Protein AF-A0AA37PE71-F1 (afdb_monomer_lite)

Structure (mmCIF, N/CA/C/O backbone):
data_AF-A0AA37PE71-F1
#
_entry.id   AF-A0AA37PE71-F1
#
loop_
_atom_site.group_PDB
_atom_site.id
_atom_site.type_symbol
_atom_site.label_atom_id
_atom_site.label_alt_id
_atom_site.label_comp_id
_atom_site.label_asym_id
_atom_site.label_entity_id
_atom_site.label_seq_id
_atom_site.pdbx_PDB_ins_code
_atom_site.Cartn_x
_atom_site.Cartn_y
_atom_site.Cartn_z
_atom_site.occupancy
_atom_site.B_iso_or_equiv
_atom_site.auth_seq_id
_atom_site.auth_comp_id
_atom_site.auth_asym_id
_atom_site.auth_atom_id
_atom_site.pdbx_PDB_model_num
ATOM 1 N N . MET A 1 1 ? -21.750 7.841 19.208 1.00 37.97 1 MET A N 1
ATOM 2 C CA . MET A 1 1 ? -20.494 8.599 19.392 1.00 37.97 1 MET A CA 1
ATOM 3 C C . MET A 1 1 ? -19.525 8.088 18.345 1.00 37.97 1 MET A C 1
ATOM 5 O O . MET A 1 1 ? -19.394 6.876 18.251 1.00 37.97 1 MET A O 1
ATOM 9 N N . ALA A 1 2 ? -18.945 8.952 17.510 1.00 45.88 2 ALA A N 1
ATOM 10 C CA . ALA A 1 2 ? -17.941 8.518 16.542 1.00 45.88 2 ALA A CA 1
ATOM 11 C C . ALA A 1 2 ? -16.635 8.258 17.299 1.00 45.88 2 ALA A C 1
ATOM 13 O O . ALA A 1 2 ? -16.047 9.186 17.849 1.00 45.88 2 ALA A O 1
ATOM 14 N N . THR A 1 3 ? -16.226 6.998 17.394 1.00 49.03 3 THR A N 1
ATOM 15 C CA . THR A 1 3 ? -14.910 6.627 17.906 1.00 49.03 3 THR A CA 1
ATOM 16 C C . THR A 1 3 ? -13.886 7.015 16.850 1.00 49.03 3 THR A C 1
ATOM 18 O O . THR A 1 3 ? -13.865 6.452 15.756 1.00 49.03 3 THR A O 1
ATOM 21 N N . THR A 1 4 ? -13.060 8.017 17.136 1.00 55.50 4 THR A N 1
ATOM 22 C CA . THR A 1 4 ? -11.869 8.273 16.330 1.00 55.50 4 THR A CA 1
ATOM 23 C C . THR A 1 4 ? -10.946 7.077 16.501 1.00 55.50 4 THR A C 1
ATOM 25 O O . THR A 1 4 ? -10.472 6.812 17.602 1.00 55.50 4 THR A O 1
ATOM 28 N N . SER A 1 5 ? -10.751 6.312 15.432 1.00 60.84 5 SER A N 1
ATOM 29 C CA . SER A 1 5 ? -9.767 5.240 15.425 1.00 60.84 5 SER A CA 1
ATOM 30 C C . SER A 1 5 ? -8.370 5.837 15.637 1.00 60.84 5 SER A C 1
ATOM 32 O O . SER A 1 5 ? -7.960 6.740 14.910 1.00 60.84 5 SER A O 1
ATOM 34 N N . GLU A 1 6 ? -7.646 5.328 16.633 1.00 67.38 6 GLU A N 1
ATOM 35 C CA . GLU A 1 6 ? -6.261 5.726 16.931 1.00 67.38 6 GLU A CA 1
ATOM 36 C C . GLU A 1 6 ? -5.259 5.191 15.888 1.00 67.38 6 GLU A C 1
ATOM 38 O O . GLU A 1 6 ? -4.103 5.617 15.848 1.00 67.38 6 GLU A O 1
ATOM 43 N N . HIS A 1 7 ? -5.670 4.242 15.036 1.00 79.44 7 HIS A N 1
ATOM 44 C CA . HIS A 1 7 ? -4.768 3.486 14.168 1.00 79.44 7 HIS A CA 1
ATOM 45 C C . HIS A 1 7 ? -5.324 3.334 12.752 1.00 79.44 7 HIS A C 1
ATOM 47 O O . HIS A 1 7 ? -6.458 2.921 12.547 1.00 79.44 7 HIS A O 1
ATOM 53 N N . SER A 1 8 ? -4.504 3.623 11.743 1.00 85.00 8 SER A N 1
ATOM 54 C CA . SER A 1 8 ? -4.879 3.423 10.340 1.00 85.00 8 SER A CA 1
ATOM 55 C C . SER A 1 8 ? -4.096 2.266 9.729 1.00 85.00 8 SER A C 1
ATOM 57 O O . SER A 1 8 ? -2.887 2.164 9.927 1.00 85.00 8 SER A O 1
ATOM 59 N N . ILE A 1 9 ? -4.781 1.416 8.962 1.00 86.81 9 ILE A N 1
ATOM 60 C CA . ILE A 1 9 ? -4.147 0.443 8.067 1.00 86.81 9 ILE A CA 1
ATOM 61 C C . ILE A 1 9 ? -4.106 1.072 6.681 1.00 86.81 9 ILE A C 1
ATOM 63 O O . ILE A 1 9 ? -5.136 1.523 6.179 1.00 86.81 9 ILE A O 1
ATOM 67 N N . ILE A 1 10 ? -2.928 1.090 6.058 1.00 86.25 10 ILE A N 1
ATOM 68 C CA . ILE A 1 10 ? -2.767 1.609 4.702 1.00 86.25 10 ILE A CA 1
ATOM 69 C C . ILE A 1 10 ? -2.447 0.459 3.750 1.00 86.25 10 ILE A C 1
ATOM 71 O O . ILE A 1 10 ? -1.462 -0.253 3.928 1.00 86.25 10 ILE A O 1
ATOM 75 N N . CYS A 1 11 ? -3.291 0.293 2.737 1.00 89.25 11 CYS A N 1
ATOM 76 C CA . CYS A 1 11 ? -3.233 -0.784 1.762 1.00 89.25 11 CYS A CA 1
ATOM 77 C C . CYS A 1 11 ? -2.800 -0.229 0.397 1.00 89.25 11 CYS A C 1
ATOM 79 O O . CYS A 1 11 ? -3.534 0.538 -0.233 1.00 89.25 11 CYS A O 1
ATOM 81 N N . ILE A 1 12 ? -1.615 -0.634 -0.065 1.00 87.88 12 ILE A N 1
ATOM 82 C CA . ILE A 1 12 ? -1.023 -0.230 -1.349 1.00 87.88 12 ILE A CA 1
ATOM 83 C C . ILE A 1 12 ? -1.079 -1.412 -2.315 1.00 87.88 12 ILE A C 1
ATOM 85 O O . ILE A 1 12 ? -0.614 -2.497 -1.976 1.00 87.88 12 ILE A O 1
ATOM 89 N N . HIS A 1 13 ? -1.693 -1.220 -3.482 1.00 88.38 13 HIS A N 1
ATOM 90 C CA . HIS A 1 13 ? -1.805 -2.281 -4.482 1.00 88.38 13 HIS A CA 1
ATOM 91 C C . HIS A 1 13 ? -0.490 -2.507 -5.243 1.00 88.38 13 HIS A C 1
ATOM 93 O O . HIS A 1 13 ? 0.447 -1.725 -5.136 1.00 88.38 13 HIS A O 1
ATOM 99 N N . ASP A 1 14 ? -0.419 -3.596 -6.000 1.00 81.19 14 ASP A N 1
ATOM 100 C CA . ASP A 1 14 ? 0.722 -3.968 -6.829 1.00 81.19 14 ASP A CA 1
ATOM 101 C C . ASP A 1 14 ? 0.705 -3.289 -8.212 1.00 81.19 14 ASP A C 1
ATOM 103 O O . ASP A 1 14 ? -0.214 -2.541 -8.576 1.00 81.19 14 ASP A O 1
ATOM 107 N N . LEU A 1 15 ? 1.776 -3.531 -8.975 1.00 83.50 15 LEU A N 1
ATOM 108 C CA . LEU A 1 15 ? 1.943 -3.065 -10.351 1.00 83.50 15 LEU A CA 1
ATOM 109 C C . LEU A 1 15 ? 0.903 -3.724 -11.269 1.00 83.50 15 LEU A C 1
ATOM 111 O O . LEU A 1 15 ? 0.720 -4.935 -11.227 1.00 83.50 15 LEU A O 1
ATOM 115 N N . GLY A 1 16 ? 0.226 -2.932 -12.099 1.00 83.19 16 GLY A N 1
ATOM 116 C CA . GLY A 1 16 ? -0.924 -3.358 -12.904 1.00 83.19 16 GLY A CA 1
ATOM 117 C C . GLY A 1 16 ? -2.178 -3.677 -12.081 1.00 83.19 16 GLY A C 1
ATOM 118 O O . GLY A 1 16 ? -3.197 -4.080 -12.638 1.00 83.19 16 GLY A O 1
ATOM 119 N N . GLY A 1 17 ? -2.111 -3.513 -10.758 1.00 86.69 17 GLY A N 1
ATOM 120 C CA . GLY A 1 17 ? -3.197 -3.789 -9.834 1.00 86.69 17 GLY A CA 1
ATOM 121 C C . GLY A 1 17 ? -4.086 -2.583 -9.565 1.00 86.69 17 GLY A C 1
ATOM 122 O O . GLY A 1 17 ? -3.836 -1.458 -9.996 1.00 86.69 17 GLY A O 1
ATOM 123 N N . SER A 1 18 ? -5.128 -2.826 -8.783 1.00 84.44 18 SER A N 1
ATOM 124 C CA . SER A 1 18 ? -6.045 -1.819 -8.261 1.00 84.44 18 SER A CA 1
ATOM 125 C C . SER A 1 18 ? -6.498 -2.256 -6.872 1.00 84.44 18 SER A C 1
ATOM 127 O O . SER A 1 18 ? -6.492 -3.454 -6.585 1.00 84.44 18 SER A O 1
ATOM 129 N N . PRO A 1 19 ? -6.998 -1.357 -6.009 1.00 81.38 19 PRO A N 1
ATOM 130 C CA . PRO A 1 19 ? -7.468 -1.761 -4.685 1.00 81.38 19 PRO A CA 1
ATOM 131 C C . PRO A 1 19 ? -8.496 -2.903 -4.709 1.00 81.38 19 PRO A C 1
ATOM 133 O O . PRO A 1 19 ? -8.500 -3.740 -3.813 1.00 81.38 19 PRO A O 1
ATOM 136 N N . LYS A 1 20 ? -9.345 -2.964 -5.746 1.00 78.62 20 LYS A N 1
ATOM 137 C CA . LYS A 1 20 ? -10.366 -4.010 -5.897 1.00 78.62 20 LYS A CA 1
ATOM 138 C C . LYS A 1 20 ? -9.803 -5.339 -6.397 1.00 78.62 20 LYS A C 1
ATOM 140 O O . LYS A 1 20 ? -10.294 -6.378 -5.983 1.00 78.62 20 LYS A O 1
ATOM 145 N N . SER A 1 21 ? -8.827 -5.302 -7.303 1.00 84.44 21 SER A N 1
ATOM 146 C CA . SER A 1 21 ? -8.243 -6.511 -7.897 1.00 84.44 21 SER A CA 1
ATOM 147 C C . SER A 1 21 ? -7.085 -7.073 -7.082 1.00 84.44 21 SER A C 1
ATOM 149 O O . SER A 1 21 ? -6.767 -8.242 -7.227 1.00 84.44 21 SER A O 1
ATOM 151 N N . THR A 1 22 ? -6.449 -6.272 -6.231 1.00 89.75 22 THR A N 1
ATOM 152 C CA . THR A 1 22 ? -5.308 -6.722 -5.426 1.00 89.75 22 THR A CA 1
ATOM 153 C C . THR A 1 22 ? -5.758 -7.299 -4.087 1.00 89.75 22 THR A C 1
ATOM 155 O O . THR A 1 22 ? -5.261 -8.335 -3.664 1.00 89.75 22 THR A O 1
ATOM 158 N N . TRP A 1 23 ? -6.734 -6.679 -3.418 1.00 90.12 23 TRP A N 1
ATOM 159 C CA . TRP A 1 23 ? -7.143 -7.068 -2.063 1.00 90.12 23 TRP A CA 1
ATOM 160 C C . TRP A 1 23 ? -8.398 -7.943 -2.052 1.00 90.12 23 TRP A C 1
ATOM 162 O O . TRP A 1 23 ? -9.407 -7.568 -1.451 1.00 90.12 23 TRP A O 1
ATOM 172 N N . HIS A 1 24 ? -8.352 -9.099 -2.712 1.00 90.50 24 HIS A N 1
ATOM 173 C CA . HIS A 1 24 ? -9.499 -9.999 -2.834 1.00 90.50 24 HIS A CA 1
ATOM 174 C C . HIS A 1 24 ? -9.166 -11.436 -2.431 1.00 90.50 24 HIS A C 1
ATOM 176 O O . HIS A 1 24 ? -8.035 -11.890 -2.556 1.00 90.50 24 HIS A O 1
ATOM 182 N N . HIS A 1 25 ? -10.175 -12.147 -1.933 1.00 91.62 25 HIS A N 1
ATOM 183 C CA . HIS A 1 25 ? -10.112 -13.574 -1.659 1.00 91.62 25 HIS A CA 1
ATOM 184 C C . HIS A 1 25 ? -10.613 -14.352 -2.872 1.00 91.62 25 HIS A C 1
ATOM 186 O O . HIS A 1 25 ? -11.810 -14.308 -3.165 1.00 91.62 25 HIS A O 1
ATOM 192 N N . ASP A 1 26 ? -9.724 -15.085 -3.536 1.00 90.00 26 ASP A N 1
ATOM 193 C CA . ASP A 1 26 ? -10.015 -15.790 -4.792 1.00 90.00 26 ASP A CA 1
ATOM 194 C C . ASP A 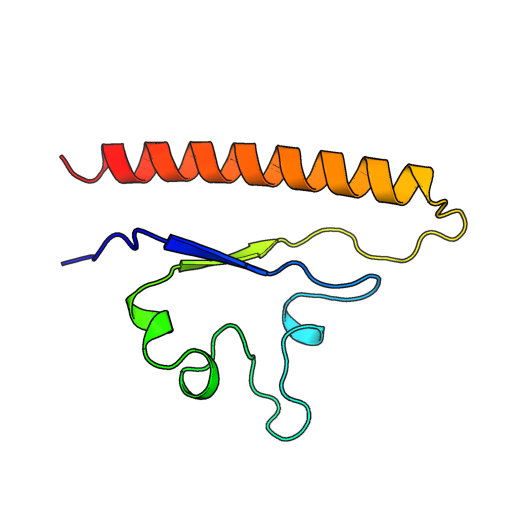1 26 ? -11.246 -16.705 -4.702 1.00 90.00 26 ASP A C 1
ATOM 196 O O . ASP A 1 26 ? -12.089 -16.710 -5.597 1.00 90.00 26 ASP A O 1
ATOM 200 N N . GLU A 1 27 ? -11.398 -17.455 -3.606 1.00 91.62 27 GLU A N 1
ATOM 201 C CA . GLU A 1 27 ? -12.464 -18.460 -3.497 1.00 91.62 27 GLU A CA 1
ATOM 202 C C . GLU A 1 27 ? -13.844 -17.858 -3.206 1.00 91.62 27 GLU A C 1
ATOM 204 O O . GLU A 1 27 ? -14.863 -18.402 -3.627 1.00 91.62 27 GLU A O 1
ATOM 209 N N . SER A 1 28 ? -13.899 -16.749 -2.461 1.00 89.06 28 SER A N 1
ATOM 210 C CA . SER A 1 28 ? -15.170 -16.152 -2.019 1.00 89.06 28 SER A CA 1
ATOM 211 C C . SER A 1 28 ? -15.539 -14.876 -2.774 1.00 89.06 28 SER A C 1
ATOM 213 O O . SER A 1 28 ? -16.664 -14.399 -2.640 1.00 89.06 28 SER A O 1
ATOM 215 N N . GLY A 1 29 ? -14.604 -14.298 -3.536 1.00 86.81 29 GLY A N 1
ATOM 216 C CA . GLY A 1 29 ? -14.761 -13.019 -4.233 1.00 86.81 29 GLY A CA 1
ATOM 217 C C . GLY A 1 29 ? -14.866 -11.803 -3.305 1.00 86.81 29 GLY A C 1
ATOM 218 O O . GLY A 1 29 ? -15.154 -10.698 -3.762 1.00 86.81 29 GLY A O 1
ATOM 219 N N . LYS A 1 30 ? -14.670 -11.995 -1.997 1.00 90.69 30 LYS A N 1
ATOM 220 C CA . LYS A 1 30 ? -14.771 -10.945 -0.980 1.00 90.69 30 LYS A CA 1
ATOM 221 C C . LYS A 1 30 ? -13.488 -10.122 -0.901 1.00 90.69 30 LYS A C 1
ATOM 223 O O . LYS A 1 30 ? -12.396 -10.628 -1.145 1.00 90.69 30 LYS A O 1
ATOM 228 N N . THR A 1 31 ? -13.611 -8.870 -0.480 1.00 89.62 31 THR A N 1
ATOM 229 C CA . THR A 1 31 ? -12.477 -7.949 -0.331 1.00 89.62 31 THR A CA 1
ATOM 230 C C . THR A 1 31 ? -11.840 -8.083 1.055 1.00 89.62 31 THR A C 1
ATOM 232 O O . THR A 1 31 ? -12.500 -7.828 2.063 1.00 89.62 31 THR A O 1
ATOM 235 N N . TRP A 1 32 ? -10.545 -8.405 1.131 1.00 90.62 32 TRP A N 1
ATOM 236 C CA . TRP A 1 32 ? -9.822 -8.599 2.405 1.00 90.62 32 TRP A CA 1
ATOM 237 C C . TRP A 1 32 ? -9.856 -7.380 3.323 1.00 90.62 32 TRP A C 1
ATOM 239 O O . TRP A 1 32 ? -9.938 -7.499 4.540 1.00 90.62 32 TRP A O 1
ATOM 249 N N . ILE A 1 33 ? -9.795 -6.197 2.724 1.00 89.50 33 ILE A N 1
ATOM 250 C CA . ILE A 1 33 ? -9.604 -4.929 3.430 1.00 89.50 33 ILE A CA 1
ATOM 251 C C . ILE A 1 33 ? -10.918 -4.254 3.843 1.00 89.50 33 ILE A C 1
ATOM 253 O O . ILE A 1 33 ? -10.894 -3.137 4.353 1.00 89.50 33 ILE A O 1
ATOM 257 N N . SER A 1 34 ? -12.066 -4.891 3.596 1.00 87.69 34 SER A N 1
ATOM 258 C CA . SER A 1 34 ? -13.378 -4.340 3.959 1.00 87.69 34 SER A CA 1
ATOM 259 C C . SER A 1 34 ? -14.398 -5.372 4.436 1.00 87.69 34 SER A C 1
ATOM 261 O O . SER A 1 34 ? -15.439 -4.974 4.951 1.00 87.69 34 SER A O 1
ATOM 263 N N . ASP A 1 35 ? -14.163 -6.672 4.236 1.00 90.69 35 ASP A N 1
ATOM 264 C CA . ASP A 1 35 ? -15.092 -7.704 4.695 1.00 90.69 35 ASP A CA 1
ATOM 265 C C . ASP A 1 35 ? -14.837 -8.042 6.182 1.00 90.69 35 ASP A C 1
ATOM 267 O O . ASP A 1 35 ? -13.689 -8.321 6.562 1.00 90.69 35 ASP A O 1
ATOM 271 N N . PRO A 1 36 ? -15.881 -8.037 7.034 1.00 90.12 36 PRO A N 1
ATOM 272 C CA . PRO A 1 36 ? -15.762 -8.376 8.451 1.00 90.12 36 PRO A CA 1
ATOM 273 C C . PRO A 1 36 ? -15.178 -9.767 8.713 1.00 90.12 36 PRO A C 1
ATOM 275 O O . PRO A 1 36 ? -14.538 -9.957 9.745 1.00 90.12 36 PRO A O 1
ATOM 278 N N . ASP A 1 37 ? -15.353 -10.722 7.794 1.00 91.19 37 ASP A N 1
ATOM 279 C CA . ASP A 1 37 ? -14.815 -12.076 7.958 1.00 91.19 37 ASP A CA 1
ATOM 280 C C . ASP A 1 37 ? -13.276 -12.092 7.934 1.00 91.19 37 ASP A C 1
ATOM 282 O O . ASP A 1 37 ? -12.663 -12.996 8.503 1.00 91.19 37 ASP A O 1
ATOM 286 N N . PHE A 1 38 ? -12.642 -11.081 7.321 1.00 90.44 38 PHE A N 1
ATOM 287 C CA . PHE A 1 38 ? -11.181 -10.946 7.266 1.00 90.44 38 PHE A CA 1
ATOM 288 C C . PHE A 1 38 ? -10.635 -9.944 8.281 1.00 90.44 38 PHE A C 1
ATOM 290 O O . PHE A 1 38 ? -9.635 -10.221 8.942 1.00 90.44 38 PHE A O 1
ATOM 297 N N . LEU A 1 39 ? -11.277 -8.783 8.436 1.00 88.25 39 LEU A N 1
ATOM 298 C CA . LEU A 1 39 ? -10.823 -7.768 9.392 1.00 88.25 39 LEU A CA 1
ATOM 299 C C . LEU A 1 39 ? -11.158 -8.139 10.843 1.00 88.25 39 LEU A C 1
ATOM 301 O O . LEU A 1 39 ? -10.466 -7.721 11.778 1.00 88.25 39 LEU A O 1
ATOM 305 N N . GLY A 1 40 ? -12.225 -8.910 11.054 1.00 89.75 40 GLY A N 1
ATOM 306 C CA . GLY A 1 40 ? -12.739 -9.244 12.374 1.00 89.75 40 GLY A CA 1
ATOM 307 C C . GLY A 1 40 ? -12.913 -7.996 13.240 1.00 89.75 40 GLY A C 1
ATOM 308 O O . GLY A 1 40 ? -13.429 -6.967 12.806 1.00 89.75 40 GLY A O 1
ATOM 309 N N . ARG A 1 41 ? -12.403 -8.062 14.473 1.00 87.06 41 ARG A N 1
ATOM 310 C CA . ARG A 1 41 ? -12.475 -6.957 15.446 1.00 87.06 41 ARG A CA 1
ATOM 311 C C . ARG A 1 41 ? -11.678 -5.712 15.046 1.00 87.06 41 ARG A C 1
ATOM 313 O O . ARG A 1 41 ? -11.855 -4.676 15.676 1.00 87.06 41 ARG A O 1
ATOM 320 N N . LEU A 1 42 ? -10.791 -5.788 14.047 1.00 85.56 42 LEU A N 1
ATOM 321 C CA . LEU A 1 42 ? -10.045 -4.610 13.597 1.00 85.56 42 LEU A CA 1
ATOM 322 C C . LEU A 1 42 ? -10.959 -3.592 12.921 1.00 85.56 42 LEU A C 1
ATOM 324 O O . LEU A 1 42 ? -10.680 -2.405 13.024 1.00 85.56 42 LEU A O 1
ATOM 328 N N . MET A 1 43 ? -12.056 -4.025 12.297 1.00 86.25 43 MET A N 1
ATOM 329 C CA . MET A 1 43 ? -12.968 -3.138 11.569 1.00 86.25 43 MET A CA 1
ATOM 330 C C . MET A 1 43 ? -13.564 -2.022 12.446 1.00 86.25 43 MET A C 1
ATOM 332 O O . MET A 1 43 ? -13.839 -0.936 11.942 1.00 86.25 43 MET A O 1
ATOM 336 N N . ASP A 1 44 ? -13.698 -2.259 13.754 1.00 85.12 44 ASP A N 1
ATOM 337 C CA . ASP A 1 44 ? -14.188 -1.263 14.718 1.00 85.12 44 ASP A CA 1
ATOM 338 C C . ASP A 1 44 ? -13.068 -0.386 15.306 1.00 85.12 44 ASP A C 1
ATOM 340 O O . ASP A 1 44 ? -13.330 0.646 15.926 1.00 85.12 44 ASP A O 1
ATOM 344 N N . LEU A 1 45 ? -11.811 -0.809 15.153 1.00 85.12 45 LEU A N 1
ATOM 345 C CA . LEU A 1 45 ? -10.646 -0.205 15.803 1.00 85.12 45 LEU A CA 1
ATOM 346 C C . LEU A 1 45 ? -9.769 0.586 14.841 1.00 85.12 45 LEU A C 1
ATOM 348 O O . LEU A 1 45 ? -9.032 1.467 15.289 1.00 85.12 45 LEU A O 1
ATOM 352 N N . VAL A 1 46 ? -9.819 0.276 13.545 1.00 85.56 46 VAL A N 1
ATOM 353 C CA . VAL A 1 46 ? -8.924 0.845 12.536 1.00 85.56 46 VAL A CA 1
ATOM 354 C C . VAL A 1 46 ? -9.692 1.509 11.407 1.00 85.56 46 VAL A C 1
ATOM 356 O O . VAL A 1 46 ? -10.736 1.027 10.973 1.00 85.56 46 VAL A O 1
ATOM 359 N N . GLN A 1 47 ? -9.135 2.593 10.876 1.00 86.25 47 GLN A N 1
ATOM 360 C CA . GLN A 1 47 ? -9.547 3.084 9.569 1.00 86.25 47 GLN A CA 1
ATOM 361 C C . GLN A 1 47 ? -8.681 2.435 8.491 1.00 86.25 47 GLN A C 1
ATOM 363 O O . GLN A 1 47 ? -7.453 2.475 8.568 1.00 86.25 47 GLN A O 1
ATOM 368 N N . VAL A 1 48 ? -9.309 1.845 7.477 1.00 87.00 48 VAL A N 1
ATOM 369 C CA . VAL A 1 48 ? -8.594 1.254 6.343 1.00 87.00 48 VAL A CA 1
ATOM 370 C C . VAL A 1 48 ? -8.553 2.248 5.189 1.00 87.00 48 VAL A C 1
ATOM 372 O O . VAL A 1 48 ? -9.587 2.760 4.761 1.00 87.00 48 VAL A O 1
ATOM 375 N N . TRP A 1 49 ? -7.350 2.526 4.696 1.00 85.62 49 TRP A N 1
ATOM 376 C CA . TRP A 1 49 ? -7.084 3.470 3.617 1.00 85.62 49 TRP A CA 1
ATOM 377 C C . TRP A 1 49 ? -6.522 2.734 2.410 1.00 85.62 49 TRP A C 1
ATOM 379 O O . TRP A 1 49 ? -5.573 1.963 2.531 1.00 85.62 49 TRP A O 1
ATOM 389 N N . THR A 1 50 ? -7.063 3.026 1.231 1.00 85.19 50 THR A N 1
ATOM 390 C CA . THR A 1 50 ? -6.488 2.590 -0.045 1.00 85.19 50 THR A CA 1
ATOM 391 C C . THR A 1 50 ? -6.041 3.805 -0.826 1.00 85.19 50 THR A C 1
ATOM 393 O O . THR A 1 50 ? -6.806 4.766 -0.936 1.00 85.19 50 THR A O 1
ATOM 396 N N . TYR A 1 51 ? -4.853 3.750 -1.416 1.00 78.44 51 TYR A N 1
ATOM 397 C CA . TYR A 1 51 ? -4.397 4.796 -2.321 1.00 78.44 51 TYR A CA 1
ATOM 398 C C . TYR A 1 51 ? -4.562 4.343 -3.769 1.00 78.44 51 TYR A C 1
ATOM 400 O O . TYR A 1 51 ? -4.152 3.240 -4.123 1.00 78.44 51 TYR A O 1
ATOM 408 N N . GLY A 1 52 ? -5.191 5.182 -4.590 1.00 75.44 52 GLY A N 1
ATOM 409 C CA . GLY A 1 52 ? -5.264 4.970 -6.030 1.00 75.44 52 GLY A CA 1
ATOM 410 C C . GLY A 1 52 ? -4.139 5.734 -6.708 1.00 75.44 52 GLY A C 1
ATOM 411 O O . GLY A 1 52 ? -4.104 6.961 -6.637 1.00 75.44 52 GLY A O 1
ATOM 412 N N . TYR A 1 53 ? -3.239 5.021 -7.372 1.00 77.94 53 TYR A N 1
ATOM 413 C CA . TYR A 1 53 ? -2.214 5.612 -8.226 1.00 77.94 53 TYR A CA 1
ATOM 414 C C . TYR A 1 53 ? -2.160 4.868 -9.559 1.00 77.94 53 TYR A C 1
ATOM 416 O O . TYR A 1 53 ? -2.691 3.766 -9.690 1.00 77.94 53 TYR A O 1
ATOM 424 N N . ASN A 1 54 ? -1.544 5.485 -10.567 1.00 79.31 54 ASN A N 1
ATOM 425 C CA . ASN A 1 54 ? -1.303 4.796 -11.826 1.00 79.31 54 ASN A CA 1
ATOM 426 C C . ASN A 1 54 ? -0.218 3.730 -11.614 1.00 79.31 54 ASN A C 1
ATOM 428 O O . ASN A 1 54 ? 0.963 4.060 -11.529 1.00 79.31 54 ASN A O 1
ATOM 432 N N . SER A 1 55 ? -0.639 2.474 -11.508 1.00 82.31 55 SER A N 1
ATOM 433 C CA . SER A 1 55 ? 0.223 1.301 -11.360 1.00 82.31 55 SER A CA 1
ATOM 434 C C . SER A 1 55 ? 0.576 0.649 -12.694 1.00 82.31 55 SER A C 1
ATOM 436 O O . SER A 1 55 ? 1.193 -0.412 -12.681 1.00 82.31 55 SER A O 1
ATOM 438 N N . GLU A 1 56 ? 0.193 1.222 -13.837 1.00 84.44 56 GLU A N 1
ATOM 439 C CA . GLU A 1 56 ? 0.471 0.607 -15.133 1.00 84.44 56 GLU A CA 1
ATOM 440 C C . GLU A 1 56 ? 1.984 0.404 -15.326 1.00 84.44 56 GLU A C 1
ATOM 442 O O . GLU A 1 56 ? 2.765 1.352 -15.163 1.00 84.44 56 GLU A O 1
ATOM 447 N N . PRO A 1 57 ? 2.433 -0.816 -15.675 1.00 78.94 57 PRO A N 1
ATOM 448 C CA . PRO A 1 57 ? 3.841 -1.081 -15.918 1.00 78.94 57 PRO A CA 1
ATOM 449 C C . PRO A 1 57 ? 4.336 -0.254 -17.109 1.00 78.94 57 PRO A C 1
ATOM 451 O O . PRO A 1 57 ? 3.993 -0.508 -18.265 1.00 78.94 57 PRO A O 1
ATOM 454 N N . ALA A 1 58 ? 5.182 0.739 -16.836 1.00 80.69 58 ALA A N 1
ATOM 455 C CA . ALA A 1 58 ? 5.841 1.502 -17.885 1.00 80.69 58 ALA A CA 1
ATOM 456 C C . ALA A 1 58 ? 6.886 0.628 -18.598 1.00 80.69 58 ALA A C 1
ATOM 458 O O . ALA A 1 58 ? 7.698 -0.040 -17.958 1.00 80.69 58 ALA A O 1
ATOM 459 N N . ALA A 1 59 ? 6.924 0.671 -19.933 1.00 79.56 59 ALA A N 1
ATOM 460 C CA . ALA A 1 59 ? 7.853 -0.138 -20.734 1.00 79.56 59 ALA A CA 1
ATOM 461 C C . ALA A 1 59 ? 9.344 0.118 -20.412 1.00 79.56 59 ALA A C 1
ATOM 463 O O . ALA A 1 59 ? 10.195 -0.719 -20.695 1.00 79.56 59 ALA A O 1
ATOM 464 N N . ASN A 1 60 ? 9.664 1.272 -19.826 1.00 80.69 60 ASN A N 1
ATOM 465 C CA . ASN A 1 60 ? 11.008 1.705 -19.447 1.00 80.69 60 ASN A CA 1
ATOM 466 C C . ASN A 1 60 ? 11.205 1.795 -17.923 1.00 80.69 60 ASN A C 1
ATOM 468 O O . ASN A 1 60 ? 12.054 2.560 -17.461 1.00 80.69 60 ASN A O 1
ATOM 472 N N . MET A 1 61 ? 10.423 1.050 -17.136 1.00 84.25 61 MET A N 1
ATOM 473 C CA . MET A 1 61 ? 10.556 1.049 -15.682 1.00 84.25 61 MET A CA 1
ATOM 474 C C . MET A 1 61 ? 11.939 0.521 -15.270 1.00 84.25 61 MET A C 1
ATOM 476 O O . MET A 1 61 ? 12.346 -0.586 -15.617 1.00 84.25 61 MET A O 1
ATOM 480 N N . THR A 1 62 ? 12.678 1.334 -14.525 1.00 87.62 62 THR A N 1
ATOM 481 C CA . THR A 1 62 ? 13.979 0.991 -13.937 1.00 87.62 62 THR A CA 1
ATOM 482 C C . THR A 1 62 ? 13.858 0.885 -12.415 1.00 87.62 62 THR A C 1
ATOM 484 O O . THR A 1 62 ? 12.975 1.523 -11.832 1.00 87.62 62 THR A O 1
ATOM 487 N N . PRO A 1 63 ? 14.774 0.175 -11.727 1.00 88.12 63 PRO A N 1
ATOM 488 C CA . PRO A 1 63 ? 14.815 0.175 -10.264 1.00 88.12 63 PRO A CA 1
ATOM 489 C C . PRO A 1 63 ? 14.843 1.587 -9.657 1.00 88.12 63 PRO A C 1
ATOM 491 O O . PRO A 1 63 ? 14.172 1.842 -8.663 1.00 88.12 63 PRO A O 1
ATOM 494 N N . ALA A 1 64 ? 15.549 2.528 -10.295 1.00 88.75 64 ALA A N 1
ATOM 495 C CA . ALA A 1 64 ? 15.595 3.923 -9.860 1.00 88.75 64 ALA A CA 1
ATOM 496 C C . ALA A 1 64 ? 14.232 4.625 -9.984 1.00 88.75 64 ALA A C 1
ATOM 498 O O . ALA A 1 64 ? 13.823 5.321 -9.061 1.00 88.75 64 ALA A O 1
ATOM 499 N N . SER A 1 65 ? 13.501 4.414 -11.086 1.00 85.00 65 SER A N 1
ATOM 500 C CA . SER A 1 65 ? 12.152 4.983 -11.236 1.00 85.00 65 SER A CA 1
ATOM 501 C C . SER A 1 65 ? 11.138 4.378 -10.262 1.00 85.00 65 SER A C 1
ATOM 503 O O . SER A 1 65 ? 10.240 5.084 -9.822 1.00 85.00 65 SER A O 1
ATOM 505 N N . ILE A 1 66 ? 11.297 3.102 -9.886 1.00 83.88 66 ILE A N 1
ATOM 506 C CA . ILE A 1 66 ? 10.457 2.457 -8.864 1.00 83.88 66 ILE A CA 1
ATOM 507 C C . ILE A 1 66 ? 10.724 3.085 -7.494 1.00 83.88 66 ILE A C 1
ATOM 509 O O . ILE A 1 66 ? 9.779 3.419 -6.787 1.00 83.88 66 ILE A O 1
ATOM 513 N N . ALA A 1 67 ? 11.997 3.277 -7.135 1.00 87.69 67 ALA A N 1
ATOM 514 C CA . ALA A 1 67 ? 12.374 3.917 -5.876 1.00 87.69 67 ALA A CA 1
ATOM 515 C C . ALA A 1 67 ? 11.855 5.362 -5.796 1.00 87.69 67 ALA A C 1
ATOM 517 O O . ALA A 1 67 ? 11.211 5.719 -4.815 1.00 87.69 67 ALA A O 1
ATOM 518 N N . LEU A 1 68 ? 12.046 6.152 -6.860 1.00 87.81 68 LEU A N 1
ATOM 519 C CA . LEU A 1 68 ? 11.520 7.516 -6.935 1.00 87.81 68 LEU A CA 1
ATOM 520 C C . LEU A 1 68 ? 9.994 7.541 -6.775 1.00 87.81 68 LEU A C 1
ATOM 522 O O . LEU A 1 68 ? 9.469 8.334 -6.002 1.00 87.81 68 LEU A O 1
ATOM 526 N N . HIS A 1 69 ? 9.288 6.639 -7.459 1.00 85.56 69 HIS A N 1
ATOM 527 C CA . HIS A 1 69 ? 7.838 6.541 -7.341 1.00 85.56 69 HIS A CA 1
ATOM 528 C C . HIS A 1 69 ? 7.386 6.181 -5.916 1.00 85.56 69 HIS A C 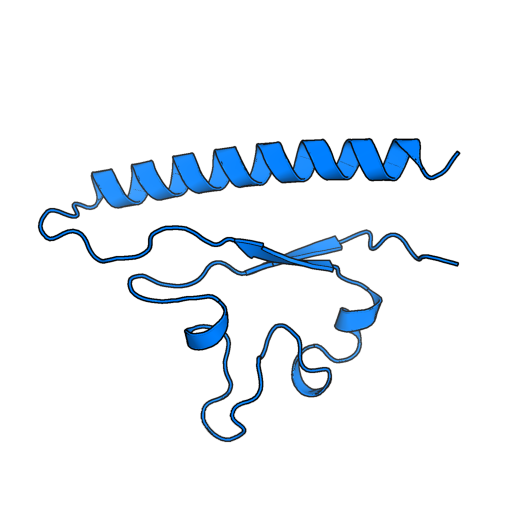1
ATOM 530 O O . HIS A 1 69 ? 6.415 6.747 -5.418 1.00 85.56 69 HIS A O 1
ATOM 536 N N . ALA A 1 70 ? 8.092 5.269 -5.240 1.00 85.38 70 ALA A N 1
ATOM 537 C CA . ALA A 1 70 ? 7.799 4.909 -3.855 1.00 85.38 70 ALA A CA 1
ATOM 538 C C . ALA A 1 70 ? 8.001 6.094 -2.894 1.00 85.38 70 ALA A C 1
ATOM 540 O O . ALA A 1 70 ? 7.164 6.311 -2.015 1.00 85.38 70 ALA A O 1
ATOM 541 N N . ASP A 1 71 ? 9.060 6.886 -3.089 1.00 89.69 71 ASP A N 1
ATOM 542 C CA . ASP A 1 71 ? 9.323 8.094 -2.298 1.00 89.69 71 ASP A CA 1
ATOM 543 C C . ASP A 1 71 ? 8.234 9.159 -2.513 1.00 89.69 71 ASP A C 1
ATOM 545 O O . ASP A 1 71 ? 7.715 9.728 -1.548 1.00 89.69 71 ASP A O 1
ATOM 549 N N . GLU A 1 72 ? 7.838 9.400 -3.766 1.00 87.94 72 GLU A N 1
ATOM 550 C CA . GLU A 1 72 ? 6.762 10.336 -4.119 1.00 87.94 72 GLU A CA 1
ATOM 551 C C . GLU A 1 72 ? 5.411 9.904 -3.531 1.00 87.94 72 GLU A C 1
ATOM 553 O O . GLU A 1 72 ? 4.682 10.725 -2.961 1.00 87.94 72 GLU A O 1
ATOM 558 N N . LEU A 1 73 ? 5.091 8.609 -3.622 1.00 86.56 73 LEU A N 1
ATOM 559 C CA . LEU A 1 73 ? 3.881 8.032 -3.044 1.00 86.56 73 LEU A CA 1
ATOM 560 C C . LEU A 1 73 ? 3.864 8.206 -1.521 1.00 86.56 73 LEU A C 1
ATOM 562 O O . LEU A 1 73 ? 2.876 8.694 -0.969 1.00 86.56 73 LEU A O 1
ATOM 566 N N . LEU A 1 74 ? 4.962 7.865 -0.841 1.00 87.19 74 LEU A N 1
ATOM 567 C CA . LEU A 1 74 ? 5.074 8.010 0.609 1.00 87.19 74 LEU A CA 1
ATOM 568 C C . LEU A 1 74 ? 4.923 9.474 1.041 1.00 87.19 74 LEU A C 1
ATOM 570 O O . LEU A 1 74 ? 4.178 9.761 1.980 1.00 87.19 74 LEU A O 1
ATOM 574 N N . ALA A 1 75 ? 5.579 10.405 0.344 1.00 88.88 75 ALA A N 1
ATOM 575 C CA . ALA A 1 75 ? 5.466 11.833 0.627 1.00 88.88 75 ALA A CA 1
ATOM 576 C C . ALA A 1 75 ? 4.014 12.325 0.497 1.00 88.88 75 ALA A C 1
ATOM 578 O O . ALA A 1 75 ? 3.513 13.016 1.389 1.00 88.88 75 ALA A O 1
ATOM 579 N N . SER A 1 76 ? 3.316 11.914 -0.567 1.00 85.31 76 SER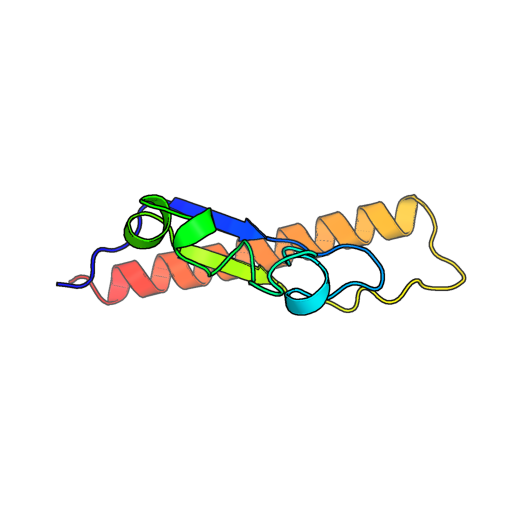 A N 1
ATOM 580 C CA . SER A 1 76 ? 1.904 12.243 -0.779 1.00 85.31 76 SER A CA 1
ATOM 581 C C . SER A 1 76 ? 1.007 11.672 0.326 1.00 85.31 76 SER A C 1
ATOM 583 O O . SER A 1 76 ? 0.183 12.390 0.898 1.00 85.31 76 SER A O 1
ATOM 585 N N . MET A 1 77 ? 1.221 10.411 0.707 1.00 84.31 77 MET A N 1
ATOM 586 C CA . MET A 1 77 ? 0.480 9.762 1.792 1.00 84.31 77 MET A CA 1
ATOM 587 C C . MET A 1 77 ? 0.685 10.465 3.137 1.00 84.31 77 MET A C 1
ATOM 589 O O . MET A 1 77 ? -0.277 10.685 3.874 1.00 84.31 77 MET A O 1
ATOM 593 N N . MET A 1 78 ? 1.922 10.850 3.461 1.00 85.00 78 MET A N 1
ATOM 594 C CA . MET A 1 78 ? 2.234 11.586 4.688 1.00 85.00 78 MET A CA 1
ATOM 595 C C . MET A 1 78 ? 1.573 12.967 4.711 1.00 85.00 78 MET A C 1
ATOM 597 O O . MET A 1 78 ? 1.093 13.411 5.760 1.00 85.00 78 MET A O 1
ATOM 601 N N . GLU A 1 79 ? 1.527 13.653 3.567 1.00 86.00 79 GLU A N 1
ATOM 602 C CA . GLU A 1 79 ? 0.864 14.948 3.450 1.00 86.00 79 GLU A CA 1
ATOM 603 C C . GLU A 1 79 ? -0.645 14.835 3.703 1.00 86.00 79 GLU A C 1
ATOM 605 O O . GLU A 1 79 ? -1.195 15.601 4.504 1.00 86.00 79 GLU A O 1
ATOM 610 N N . GLU A 1 80 ? -1.304 13.862 3.071 1.00 80.81 80 GLU A N 1
ATOM 611 C CA . GLU A 1 80 ? -2.733 13.607 3.257 1.00 80.81 80 GLU A CA 1
ATOM 612 C C . GLU A 1 80 ? -3.040 13.181 4.694 1.00 80.81 80 GLU A C 1
ATOM 614 O O . GLU A 1 80 ? -3.898 13.780 5.348 1.00 80.81 80 GLU A O 1
ATOM 619 N N . TYR A 1 81 ? -2.273 12.243 5.254 1.00 76.50 81 TYR A N 1
ATOM 620 C CA . TYR A 1 81 ? -2.443 11.812 6.642 1.00 76.50 81 TYR A CA 1
ATOM 621 C C . TYR A 1 81 ? -2.346 12.985 7.629 1.00 76.50 81 TYR A C 1
ATOM 623 O O . TYR A 1 81 ? -3.156 13.108 8.556 1.00 76.50 81 TYR A O 1
ATOM 631 N N . ARG A 1 82 ? -1.401 13.910 7.404 1.00 79.88 82 ARG A N 1
ATOM 632 C CA . ARG A 1 82 ? -1.268 15.133 8.205 1.00 79.88 82 ARG A CA 1
ATOM 633 C C . ARG A 1 82 ? -2.501 16.031 8.079 1.00 79.88 82 ARG A C 1
ATOM 635 O O . ARG A 1 82 ? -2.979 16.532 9.096 1.00 79.88 82 ARG A O 1
ATOM 642 N N . LYS A 1 83 ? -3.035 16.238 6.869 1.00 77.56 83 LYS A N 1
ATOM 643 C CA . LYS A 1 83 ? -4.251 17.049 6.648 1.00 77.56 83 LYS A CA 1
ATOM 644 C C . LYS A 1 83 ? -5.458 16.460 7.378 1.00 77.56 83 LYS A C 1
ATOM 646 O O . LYS A 1 83 ? -6.187 17.196 8.046 1.00 77.56 83 LYS A O 1
ATOM 651 N N . TYR A 1 84 ? -5.654 15.148 7.285 1.00 69.62 84 TYR A N 1
ATOM 652 C CA . TYR A 1 84 ? -6.773 14.469 7.936 1.00 69.62 84 TYR A CA 1
ATOM 653 C C . TYR A 1 84 ? -6.657 14.483 9.458 1.00 69.62 84 TYR A C 1
ATOM 655 O O . TYR A 1 84 ? -7.631 14.819 10.127 1.00 69.62 84 TYR A O 1
ATOM 663 N N . SER A 1 85 ? -5.457 14.246 9.992 1.00 66.62 85 SER A N 1
ATOM 664 C CA . SER A 1 85 ? -5.181 14.307 11.434 1.00 66.62 85 SER A CA 1
ATOM 665 C C . SER A 1 85 ? -5.453 15.692 12.041 1.00 66.62 85 SER A C 1
ATOM 667 O O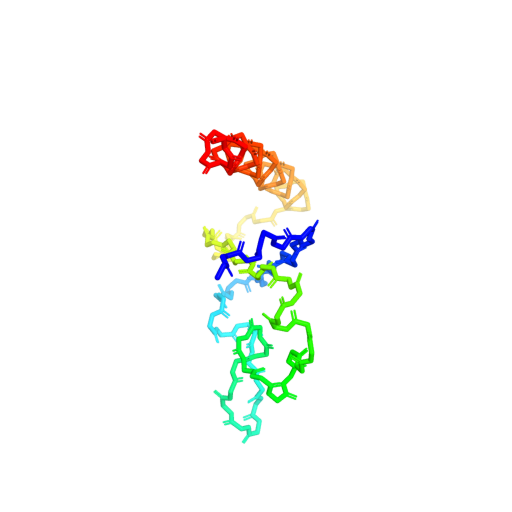 . SER A 1 85 ? -5.839 15.808 13.203 1.00 66.62 85 SER A O 1
ATOM 669 N N . VAL A 1 86 ? -5.261 16.770 11.271 1.00 60.41 86 VAL A N 1
ATOM 670 C CA . VAL A 1 86 ? -5.599 18.139 11.703 1.00 60.41 86 VAL A CA 1
ATOM 671 C C . VAL A 1 86 ? -7.113 18.380 11.662 1.00 60.41 86 VAL A C 1
ATOM 673 O O . VAL A 1 86 ? -7.661 19.004 12.571 1.00 60.41 86 VAL A O 1
ATOM 676 N N . ARG A 1 87 ? -7.817 17.865 10.644 1.00 56.94 87 ARG A N 1
ATOM 677 C CA . ARG A 1 87 ? -9.275 18.030 10.497 1.00 56.94 87 ARG A CA 1
ATOM 678 C C . ARG A 1 87 ? -10.082 17.301 11.571 1.00 56.94 87 ARG A C 1
ATOM 680 O O . ARG A 1 87 ? -11.075 17.860 12.034 1.00 56.94 87 ARG A O 1
ATOM 687 N N . THR A 1 88 ? -9.665 16.106 11.991 1.00 56.41 88 THR A N 1
ATOM 688 C CA . THR A 1 88 ? -10.308 15.383 13.103 1.00 56.41 88 THR A CA 1
ATOM 689 C C . THR A 1 88 ? -10.143 16.110 14.433 1.00 56.41 88 THR A C 1
ATOM 691 O O . THR A 1 88 ? -11.099 16.166 15.201 1.00 56.41 88 THR A O 1
ATOM 694 N N . LYS A 1 89 ? -8.997 16.761 14.685 1.00 52.44 89 LYS A N 1
ATOM 695 C CA . LYS A 1 89 ? -8.810 17.590 15.891 1.00 52.44 89 LYS A CA 1
ATOM 696 C C . LYS A 1 89 ? -9.715 18.825 15.931 1.00 52.44 89 LYS A C 1
ATOM 698 O O . LYS A 1 89 ? -10.135 19.220 17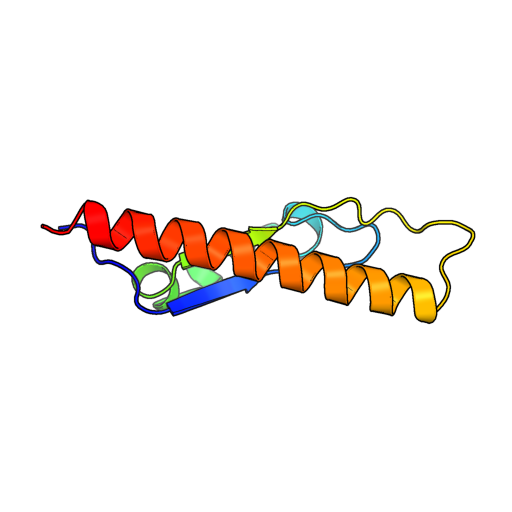.010 1.00 52.44 89 LYS A O 1
ATOM 703 N N . LEU A 1 90 ? -10.034 19.415 14.778 1.00 51.84 90 LEU A N 1
ATOM 704 C CA . LEU A 1 90 ? -10.903 20.598 14.681 1.00 51.84 90 LEU A CA 1
ATOM 705 C C . LEU A 1 90 ? -12.398 20.304 14.904 1.00 51.84 90 LEU A C 1
ATOM 707 O O . LEU A 1 90 ? -13.144 21.226 15.205 1.00 51.84 90 LEU A O 1
ATOM 711 N N . HIS A 1 91 ? -12.843 19.054 14.746 1.00 44.06 91 HIS A N 1
ATOM 712 C CA . HIS A 1 91 ? -14.250 18.658 14.935 1.00 44.06 91 HIS A CA 1
ATOM 713 C C . HIS A 1 91 ? -14.521 18.003 16.302 1.00 44.06 91 HIS A C 1
ATOM 715 O O . HIS A 1 91 ? -15.659 17.635 16.581 1.00 44.06 91 HIS A O 1
ATOM 721 N N . ALA A 1 92 ? -13.488 17.824 17.133 1.00 47.41 92 ALA A N 1
ATOM 722 C CA . ALA A 1 92 ? -13.572 17.170 18.442 1.00 47.41 92 ALA A CA 1
ATOM 723 C C . ALA A 1 92 ? -13.628 18.153 19.636 1.00 47.41 92 ALA A C 1
ATOM 725 O O . ALA A 1 92 ? -13.523 17.718 20.782 1.00 47.41 92 ALA A O 1
ATOM 726 N N . THR A 1 93 ? -13.778 19.455 19.379 1.00 40.56 93 THR A N 1
ATOM 727 C CA . THR A 1 93 ? -14.040 20.515 20.379 1.00 40.56 93 THR A CA 1
ATOM 728 C C . THR A 1 93 ? -15.514 20.860 20.443 1.00 40.56 93 THR A C 1
ATOM 730 O O . THR A 1 93 ? -16.013 21.043 21.573 1.00 40.56 93 THR A O 1
#

pLDDT: mean 80.15, std 13.06, range [37.97, 91.62]

Organism: NCBI:txid700344

Radius of gyration: 16.12 Å; chains: 1; bounding box: 36×39×41 Å

Foldseek 3Di:
DDDDQPAEAEDEAAAVDDQQRRQADPPPSDGLQPDCVNCPPVNNRYHYHYDDDNRYDDPPDDPVNVVVVVVVVVVVVVVVVVVVVVVVVVVPD

Secondary structure (DSSP, 8-state):
-----SEEEEE---TT--HHHHSB-TTT--BTTT-HHHHGGGGGTEEEEE--------TT--HHHHHHHHHHHHHHHHHHHHHHHHHHHHT--

Sequence (93 aa):
MATTSEHSIICIHDLGGSPKSTWHHDESGKTWISDPDFLGRLMDLVQVWTYGYNSEPAANMTPASIALHADELLASMMEEYRKYS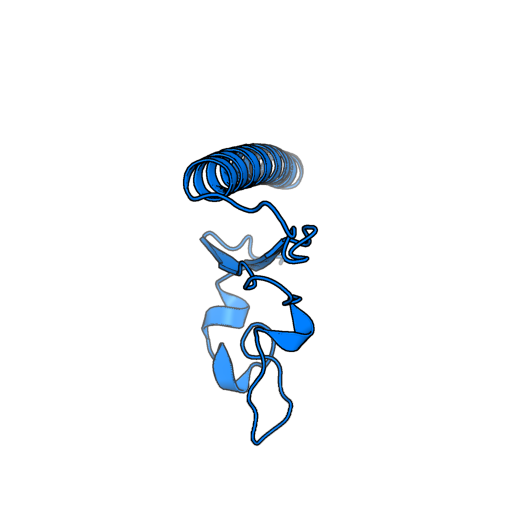VRTKLHAT